Protein AF-A0A836QM04-F1 (afdb_monomer_lite)

Radius of gyration: 11.82 Å; chains: 1; bounding box: 30×22×28 Å

Structure (mmCIF, N/CA/C/O backbone):
data_AF-A0A836QM04-F1
#
_entry.id   AF-A0A836QM04-F1
#
loop_
_atom_site.group_PDB
_atom_site.id
_atom_site.type_symbol
_atom_site.label_atom_id
_atom_site.label_alt_id
_atom_site.label_comp_id
_atom_site.label_asym_id
_atom_site.label_entity_id
_atom_site.label_seq_id
_atom_site.pdbx_PDB_ins_code
_atom_site.Cartn_x
_atom_site.Cartn_y
_atom_site.Cartn_z
_atom_site.occupancy
_atom_site.B_iso_or_equiv
_atom_site.auth_seq_id
_atom_site.auth_comp_id
_atom_site.auth_asym_id
_atom_site.auth_atom_id
_atom_site.pdbx_PDB_model_num
ATOM 1 N N . MET A 1 1 ? 17.950 8.622 -12.194 1.00 50.38 1 MET A N 1
ATOM 2 C CA . MET A 1 1 ? 16.636 8.560 -11.519 1.00 50.38 1 MET A CA 1
ATOM 3 C C . MET A 1 1 ? 15.578 8.363 -12.589 1.00 50.38 1 MET A C 1
ATOM 5 O O . MET A 1 1 ? 15.517 9.185 -13.493 1.00 50.38 1 MET A O 1
ATOM 9 N N . LEU A 1 2 ? 14.824 7.261 -12.553 1.00 49.84 2 LEU A N 1
ATOM 10 C CA . LEU A 1 2 ? 13.621 7.117 -13.384 1.00 49.84 2 LEU A CA 1
ATOM 11 C C . LEU A 1 2 ? 12.535 8.055 -12.824 1.00 49.84 2 LEU A C 1
ATOM 13 O O . LEU A 1 2 ? 12.472 8.196 -11.600 1.00 49.84 2 LEU A O 1
ATOM 17 N N . PRO A 1 3 ? 11.727 8.719 -13.670 1.00 49.59 3 PRO A N 1
ATOM 18 C CA . PRO A 1 3 ? 10.640 9.561 -13.191 1.00 49.59 3 PRO A CA 1
ATOM 19 C C . PRO A 1 3 ? 9.626 8.721 -12.396 1.00 49.59 3 PRO A C 1
ATOM 21 O O . PRO A 1 3 ? 9.420 7.550 -12.730 1.00 49.59 3 PRO A O 1
ATOM 24 N N . PRO A 1 4 ? 9.004 9.291 -11.350 1.00 53.00 4 PRO A N 1
ATOM 25 C CA . PRO A 1 4 ? 7.924 8.629 -10.632 1.00 53.00 4 PRO A CA 1
ATOM 26 C C . PRO A 1 4 ? 6.795 8.286 -11.611 1.00 53.00 4 PRO A C 1
ATOM 28 O O . PRO A 1 4 ? 6.291 9.162 -12.312 1.00 53.00 4 PRO A O 1
ATOM 31 N N . ALA A 1 5 ? 6.428 7.007 -11.691 1.00 56.62 5 ALA A N 1
ATOM 32 C CA . ALA A 1 5 ? 5.303 6.550 -12.497 1.00 56.62 5 ALA A CA 1
ATOM 33 C C . ALA A 1 5 ? 4.091 6.357 -11.583 1.00 56.62 5 ALA A C 1
ATOM 35 O O . ALA A 1 5 ? 4.180 5.632 -10.591 1.00 56.62 5 ALA A O 1
ATOM 36 N N . PHE A 1 6 ? 2.976 7.005 -11.917 1.00 61.66 6 PHE A N 1
ATOM 37 C CA . PHE A 1 6 ? 1.699 6.759 -11.256 1.00 61.66 6 PHE A CA 1
ATOM 38 C C . PHE A 1 6 ? 1.114 5.460 -11.809 1.00 61.66 6 PHE A C 1
ATOM 40 O O . PHE A 1 6 ? 0.947 5.322 -13.023 1.00 61.66 6 PHE A O 1
ATOM 47 N N . SER A 1 7 ? 0.876 4.479 -10.946 1.00 68.94 7 SER A N 1
ATOM 48 C CA . SER A 1 7 ? 0.360 3.177 -11.356 1.00 68.94 7 SER A CA 1
ATOM 49 C C . SER A 1 7 ? -0.554 2.597 -10.285 1.00 68.94 7 SER A C 1
ATOM 51 O O . SER A 1 7 ? -0.385 2.872 -9.097 1.00 68.94 7 SER A O 1
ATOM 53 N N . ALA A 1 8 ? -1.515 1.792 -10.729 1.00 76.81 8 ALA A N 1
ATOM 54 C CA . ALA A 1 8 ? -2.396 1.016 -9.874 1.00 76.81 8 ALA A CA 1
ATOM 55 C C . ALA A 1 8 ? -1.868 -0.420 -9.787 1.00 76.81 8 ALA A C 1
ATOM 57 O O . ALA A 1 8 ? -1.577 -1.038 -10.813 1.00 76.81 8 ALA A O 1
ATOM 58 N N . VAL A 1 9 ? -1.752 -0.954 -8.573 1.00 81.31 9 VAL A N 1
ATOM 59 C CA . VAL A 1 9 ? -1.385 -2.352 -8.327 1.00 81.31 9 VAL A CA 1
ATOM 60 C C . VAL A 1 9 ? -2.551 -3.050 -7.647 1.00 81.31 9 VAL A C 1
ATOM 62 O O . VAL A 1 9 ? -2.988 -2.637 -6.575 1.00 81.31 9 VAL A O 1
ATOM 65 N N . GLU A 1 10 ? -3.045 -4.123 -8.259 1.00 86.75 10 GLU A N 1
ATOM 66 C CA . GLU A 1 10 ? -4.066 -4.982 -7.664 1.00 86.75 10 GLU A CA 1
ATOM 67 C C . GLU A 1 10 ? -3.408 -6.175 -6.970 1.00 86.75 10 GLU A C 1
ATOM 69 O O . GLU A 1 10 ? -2.568 -6.877 -7.538 1.00 86.75 10 GLU A O 1
ATOM 74 N N . GLY A 1 11 ? -3.810 -6.441 -5.732 1.00 88.81 11 GLY A N 1
ATOM 75 C CA . GLY A 1 11 ? -3.247 -7.555 -4.991 1.00 88.81 11 GLY A CA 1
ATOM 76 C C . GLY A 1 11 ? -3.985 -7.879 -3.709 1.00 88.81 11 GLY A C 1
ATOM 77 O O . GLY A 1 11 ? -5.084 -7.390 -3.443 1.00 88.81 11 GLY A O 1
ATOM 78 N N . ARG A 1 12 ? -3.365 -8.730 -2.891 1.00 90.50 12 ARG A N 1
ATOM 79 C CA . ARG A 1 12 ? -3.875 -9.092 -1.564 1.00 90.50 12 ARG A CA 1
ATOM 80 C C . ARG A 1 12 ? -3.064 -8.428 -0.463 1.00 90.50 12 ARG A C 1
ATOM 82 O O . ARG A 1 12 ? -1.841 -8.558 -0.439 1.00 90.50 12 ARG A O 1
ATOM 89 N N . ILE A 1 13 ? -3.742 -7.796 0.490 1.00 89.44 13 ILE A N 1
ATOM 90 C CA . ILE A 1 13 ? -3.094 -7.226 1.676 1.00 89.44 13 ILE A CA 1
ATOM 91 C C . ILE A 1 13 ? -2.714 -8.372 2.617 1.00 89.44 13 ILE A C 1
ATOM 93 O O . ILE A 1 13 ? -3.591 -9.078 3.117 1.00 89.44 13 ILE A O 1
ATOM 97 N N . GLN A 1 14 ? -1.419 -8.564 2.874 1.00 87.31 14 GLN A N 1
ATOM 98 C CA . GLN A 1 14 ? -0.939 -9.659 3.729 1.00 87.31 14 GLN A CA 1
ATOM 99 C C . GLN A 1 14 ? -0.373 -9.206 5.071 1.00 87.31 14 GLN A C 1
ATOM 101 O O . GLN A 1 14 ? -0.690 -9.807 6.096 1.00 87.31 14 GLN A O 1
ATOM 106 N N . THR A 1 15 ? 0.475 -8.181 5.091 1.00 84.88 15 THR A N 1
ATOM 107 C CA . THR A 1 15 ? 1.189 -7.767 6.309 1.00 84.88 15 THR A CA 1
ATOM 108 C C . THR A 1 15 ? 0.753 -6.374 6.717 1.00 84.88 15 THR A C 1
ATOM 110 O O . THR A 1 15 ? 0.727 -5.506 5.860 1.00 84.88 15 THR A O 1
ATOM 113 N N . LEU A 1 16 ? 0.490 -6.140 8.005 1.00 84.44 16 LEU A N 1
ATOM 114 C CA . LEU A 1 16 ? 0.320 -4.805 8.586 1.00 84.44 16 LEU A CA 1
ATOM 115 C C . LEU A 1 16 ? 1.458 -4.561 9.582 1.00 84.44 16 LEU A C 1
ATOM 117 O O . LEU A 1 16 ? 1.683 -5.377 10.473 1.00 84.44 16 LEU A O 1
ATOM 121 N N . THR A 1 17 ? 2.206 -3.470 9.436 1.00 83.06 17 THR A N 1
ATOM 122 C CA . THR A 1 17 ? 3.300 -3.114 10.353 1.00 83.06 17 THR A CA 1
ATOM 123 C C . THR A 1 17 ? 3.142 -1.678 10.831 1.00 83.06 17 THR A C 1
ATOM 125 O O . THR A 1 17 ? 2.974 -0.773 10.021 1.00 83.06 17 THR A O 1
ATOM 128 N N . ASN A 1 18 ? 3.261 -1.470 12.144 1.00 80.12 18 ASN A N 1
ATOM 129 C CA . ASN A 1 18 ? 3.284 -0.151 12.771 1.00 80.12 18 ASN A CA 1
ATOM 130 C C . ASN A 1 18 ? 4.373 -0.122 13.860 1.00 80.12 18 ASN A C 1
ATOM 132 O O . ASN A 1 18 ? 4.094 -0.295 15.042 1.00 80.12 18 ASN A O 1
ATOM 136 N N . ARG A 1 19 ? 5.641 -0.029 13.438 1.00 75.31 19 ARG A N 1
ATOM 137 C CA . ARG A 1 19 ? 6.805 0.045 14.349 1.00 75.31 19 ARG A CA 1
ATOM 138 C C . ARG A 1 19 ? 7.581 1.365 14.227 1.00 75.31 19 ARG A C 1
ATOM 140 O O . ARG A 1 19 ? 8.214 1.764 15.193 1.00 75.31 19 ARG A O 1
ATOM 147 N N . TYR A 1 20 ? 7.523 2.018 13.062 1.00 77.69 20 TYR A N 1
ATOM 148 C CA . TYR A 1 20 ? 8.181 3.306 12.764 1.00 77.69 20 TYR A CA 1
ATOM 149 C C . TYR A 1 20 ? 7.386 4.139 11.751 1.00 77.69 20 TYR A C 1
ATOM 151 O O . TYR A 1 20 ? 7.338 5.356 11.846 1.00 77.69 20 TYR A O 1
ATOM 159 N N . SER A 1 21 ? 6.754 3.468 10.789 1.00 75.19 21 SER A N 1
ATOM 160 C CA . SER A 1 21 ? 5.739 4.023 9.902 1.00 75.19 21 SER A CA 1
ATOM 161 C C . SER A 1 21 ? 4.647 2.981 9.695 1.00 75.19 21 SER A C 1
ATOM 163 O O . SER A 1 21 ? 4.911 1.772 9.789 1.00 75.19 21 SER A O 1
ATOM 165 N N . LEU A 1 22 ? 3.426 3.450 9.447 1.00 81.94 22 LEU A N 1
ATOM 166 C CA . LEU A 1 22 ? 2.322 2.586 9.077 1.00 81.94 22 LEU A CA 1
ATOM 167 C C . LEU A 1 22 ? 2.530 2.117 7.636 1.00 81.94 22 LEU A C 1
ATOM 169 O O . LEU A 1 22 ? 2.578 2.913 6.697 1.00 81.94 22 LEU A O 1
ATOM 173 N N . ARG A 1 23 ? 2.683 0.808 7.465 1.00 86.00 23 ARG A N 1
ATOM 174 C CA . ARG A 1 23 ? 2.875 0.200 6.151 1.00 86.00 23 ARG A CA 1
ATOM 175 C C . ARG A 1 23 ? 2.220 -1.158 6.072 1.00 86.00 23 ARG A C 1
ATOM 177 O O . ARG A 1 23 ? 2.055 -1.847 7.086 1.00 86.00 23 ARG A O 1
ATOM 184 N N . PHE A 1 24 ? 1.941 -1.571 4.851 1.00 87.31 24 PHE A N 1
ATOM 185 C CA . PHE A 1 24 ? 1.481 -2.912 4.563 1.00 87.31 24 PHE A CA 1
ATOM 186 C C . PHE A 1 24 ? 2.181 -3.497 3.346 1.00 87.31 24 PHE A C 1
ATOM 188 O O . PHE A 1 24 ? 2.760 -2.780 2.531 1.00 87.31 24 PHE A O 1
ATOM 195 N N . THR A 1 25 ? 2.130 -4.821 3.246 1.00 88.81 25 THR A N 1
ATOM 196 C CA . THR A 1 25 ? 2.597 -5.535 2.059 1.00 88.81 25 THR A CA 1
ATOM 197 C C . THR A 1 25 ? 1.391 -5.951 1.236 1.00 88.81 25 THR A C 1
ATOM 199 O O . THR A 1 25 ? 0.564 -6.741 1.708 1.00 88.81 25 THR A O 1
ATOM 202 N N . LEU A 1 26 ? 1.310 -5.433 0.014 1.00 88.56 26 LEU A N 1
ATOM 203 C CA . LEU A 1 26 ? 0.400 -5.901 -1.021 1.00 88.56 26 LEU A CA 1
ATOM 204 C C . LEU A 1 26 ? 1.130 -6.949 -1.857 1.00 88.56 26 LEU A C 1
ATOM 206 O O . LEU A 1 26 ? 2.247 -6.723 -2.316 1.00 88.56 26 LEU A O 1
ATOM 210 N N . PHE A 1 27 ? 0.513 -8.103 -2.053 1.00 88.94 27 PHE A N 1
ATOM 211 C CA . PHE A 1 27 ? 1.049 -9.120 -2.940 1.00 88.94 27 PHE A CA 1
ATOM 212 C C . PHE A 1 27 ? 0.346 -9.027 -4.297 1.00 88.94 27 PHE A C 1
ATOM 214 O O . PHE A 1 27 ? -0.844 -9.335 -4.383 1.00 88.94 27 PHE A O 1
ATOM 221 N N . ASP A 1 28 ? 1.070 -8.537 -5.306 1.00 84.31 28 ASP A N 1
ATOM 222 C CA . ASP A 1 28 ? 0.576 -8.272 -6.663 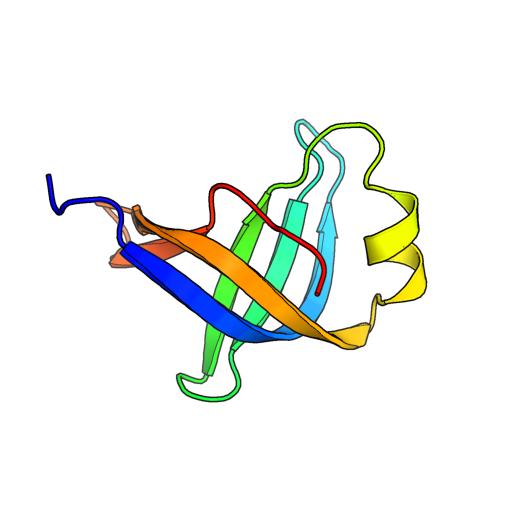1.00 84.31 28 ASP A CA 1
ATOM 223 C C . ASP A 1 28 ? 0.217 -9.576 -7.383 1.00 84.31 28 ASP 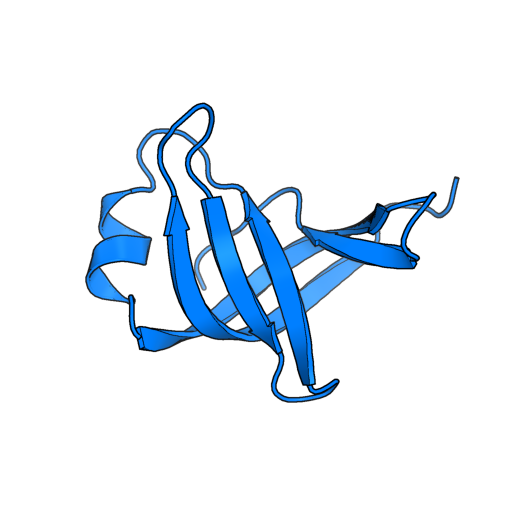A C 1
ATOM 225 O O . ASP A 1 28 ? 1.040 -10.491 -7.465 1.00 84.31 28 ASP A O 1
ATOM 229 N N . PHE A 1 29 ? -0.995 -9.649 -7.936 1.00 85.44 29 PHE A N 1
ATOM 230 C CA . PHE A 1 29 ? -1.454 -10.821 -8.682 1.00 85.44 29 PHE A CA 1
ATOM 231 C C . PHE A 1 29 ? -0.860 -10.934 -10.087 1.00 85.44 29 PHE A C 1
ATOM 233 O O . PHE A 1 29 ? -0.795 -12.041 -10.617 1.00 85.44 29 PHE A O 1
ATOM 240 N N . LEU A 1 30 ? -0.441 -9.826 -10.703 1.00 84.50 30 LEU A N 1
ATOM 241 C CA . LEU A 1 30 ? 0.091 -9.839 -12.066 1.00 84.50 30 LEU A CA 1
ATOM 242 C C . LEU A 1 30 ? 1.527 -10.354 -12.107 1.00 84.50 30 LEU A C 1
ATOM 244 O O . LEU A 1 30 ? 1.877 -11.147 -12.980 1.00 84.50 30 LEU A O 1
ATOM 248 N N . HIS A 1 31 ? 2.360 -9.899 -11.171 1.00 80.88 31 HIS A N 1
ATOM 249 C CA . HIS A 1 31 ? 3.789 -10.211 -11.176 1.00 80.88 31 HIS A CA 1
ATOM 250 C C . HIS A 1 31 ? 4.226 -11.160 -10.060 1.00 80.88 31 HIS A C 1
ATOM 252 O O . HIS A 1 31 ? 5.412 -11.486 -10.018 1.00 80.88 31 HIS A O 1
ATOM 258 N N . ASP A 1 32 ? 3.316 -11.585 -9.174 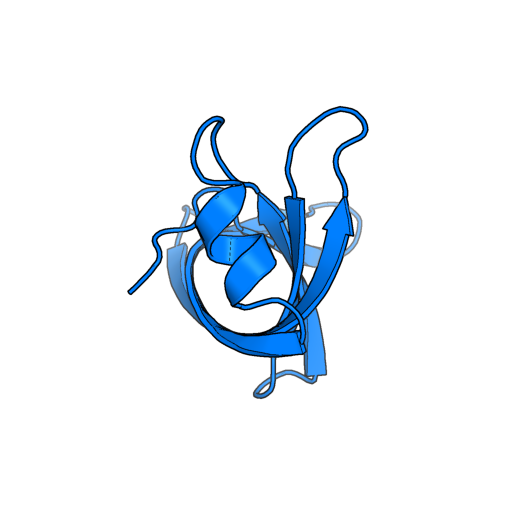1.00 82.62 32 ASP A N 1
ATOM 259 C CA . ASP A 1 32 ? 3.613 -12.454 -8.023 1.00 82.62 32 ASP A CA 1
ATOM 260 C C . ASP A 1 32 ? 4.703 -11.847 -7.116 1.00 82.62 32 ASP A C 1
ATOM 262 O O . ASP A 1 32 ? 5.654 -12.498 -6.679 1.00 82.62 32 ASP A O 1
ATOM 266 N N . ARG A 1 33 ? 4.624 -10.527 -6.893 1.00 83.62 33 ARG A N 1
ATOM 267 C CA . ARG A 1 33 ? 5.640 -9.760 -6.155 1.00 83.62 33 ARG A CA 1
ATOM 268 C C . ARG A 1 33 ? 5.052 -9.054 -4.949 1.00 83.62 33 ARG A C 1
ATOM 270 O O . ARG A 1 33 ? 3.978 -8.463 -5.001 1.00 83.62 33 ARG A O 1
ATOM 277 N N . ALA A 1 34 ? 5.833 -9.047 -3.873 1.00 84.31 34 ALA A N 1
ATOM 278 C CA . ALA A 1 34 ? 5.560 -8.224 -2.708 1.00 84.31 34 ALA A CA 1
ATOM 279 C C . ALA A 1 34 ? 5.864 -6.750 -3.012 1.00 84.31 34 ALA A C 1
ATOM 281 O O . ALA A 1 34 ? 6.986 -6.402 -3.391 1.00 84.31 34 ALA A O 1
ATOM 282 N N . VAL A 1 35 ? 4.866 -5.900 -2.797 1.00 82.62 35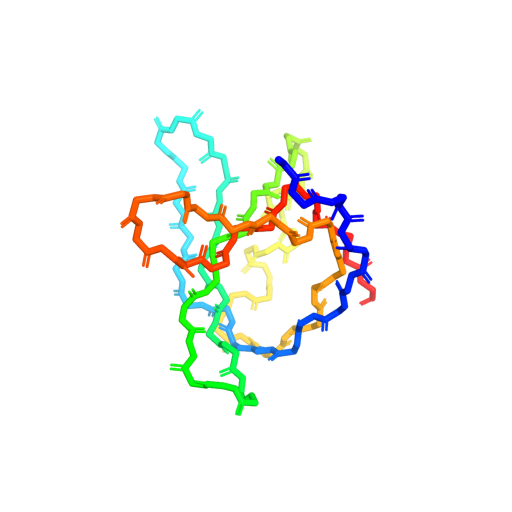 VAL A N 1
ATOM 283 C CA . VAL A 1 35 ? 4.936 -4.443 -2.890 1.00 82.62 35 VAL A CA 1
ATOM 284 C C . VAL A 1 35 ? 4.755 -3.871 -1.491 1.00 82.62 35 VAL A C 1
ATOM 286 O O . VAL A 1 35 ? 3.780 -4.179 -0.806 1.00 82.62 35 VAL A O 1
ATOM 289 N N . ASN A 1 36 ? 5.710 -3.051 -1.054 1.00 85.12 36 ASN A N 1
ATOM 290 C CA . ASN A 1 36 ? 5.595 -2.332 0.211 1.00 85.12 36 ASN A CA 1
ATOM 291 C C . ASN A 1 36 ? 4.847 -1.021 -0.034 1.00 85.12 36 ASN A C 1
ATOM 293 O O . ASN A 1 36 ? 5.330 -0.167 -0.783 1.00 85.12 36 ASN A O 1
ATOM 297 N N . CYS A 1 37 ? 3.700 -0.877 0.619 1.00 81.31 37 CYS A N 1
ATOM 298 C CA . CYS A 1 37 ? 2.840 0.293 0.551 1.00 81.31 37 CYS A CA 1
ATOM 299 C C . CYS A 1 37 ? 2.933 1.057 1.871 1.00 81.31 37 CYS A C 1
ATOM 301 O O . CYS A 1 37 ? 2.769 0.481 2.952 1.00 81.31 37 CYS A O 1
ATOM 303 N N . TYR A 1 38 ? 3.214 2.352 1.780 1.00 81.75 38 TYR A N 1
ATOM 304 C CA . TYR A 1 38 ? 3.289 3.248 2.927 1.00 81.75 38 TYR A CA 1
ATOM 305 C C . TYR A 1 38 ? 2.014 4.083 3.002 1.00 81.75 38 TYR A C 1
ATOM 307 O O . TYR A 1 38 ? 1.450 4.469 1.977 1.00 81.75 38 TYR A O 1
ATOM 315 N N . LEU A 1 39 ? 1.556 4.314 4.226 1.00 76.81 39 LEU A N 1
ATOM 316 C CA . LEU A 1 39 ? 0.335 5.049 4.525 1.00 76.81 39 LEU A CA 1
ATOM 317 C C . LEU A 1 39 ? 0.671 6.294 5.337 1.00 76.81 39 LEU A C 1
ATOM 319 O O . LEU A 1 39 ? 1.658 6.319 6.080 1.00 76.81 39 LEU A O 1
ATOM 323 N N . HIS A 1 40 ? -0.192 7.298 5.232 1.00 77.25 40 HIS A N 1
ATOM 324 C CA . HIS A 1 40 ? -0.157 8.453 6.116 1.00 77.25 40 HIS A CA 1
ATOM 325 C C . HIS A 1 40 ? -0.871 8.150 7.441 1.00 77.25 40 HIS A C 1
ATOM 327 O O . HIS A 1 40 ? -1.744 7.279 7.512 1.00 77.25 40 HIS A O 1
ATOM 333 N N . GLU A 1 41 ? -0.505 8.890 8.490 1.00 73.19 41 GLU A N 1
ATOM 334 C CA . GLU A 1 41 ? -1.240 8.885 9.761 1.00 73.19 41 GLU A CA 1
ATOM 335 C C . GLU A 1 41 ? -2.722 9.211 9.520 1.00 73.19 41 GLU A C 1
ATOM 337 O O . GLU A 1 41 ? -3.053 10.140 8.781 1.00 73.19 41 GLU A O 1
ATOM 342 N N . GLY A 1 42 ? -3.619 8.436 10.131 1.00 75.44 42 GLY A N 1
ATOM 343 C CA . GLY A 1 42 ? -5.073 8.553 9.977 1.00 75.44 42 GLY A CA 1
ATOM 344 C C . GLY A 1 42 ? -5.693 7.553 8.991 1.00 75.44 42 GLY A C 1
ATOM 345 O O . GLY A 1 42 ? -6.910 7.369 8.998 1.00 75.44 42 GLY A O 1
A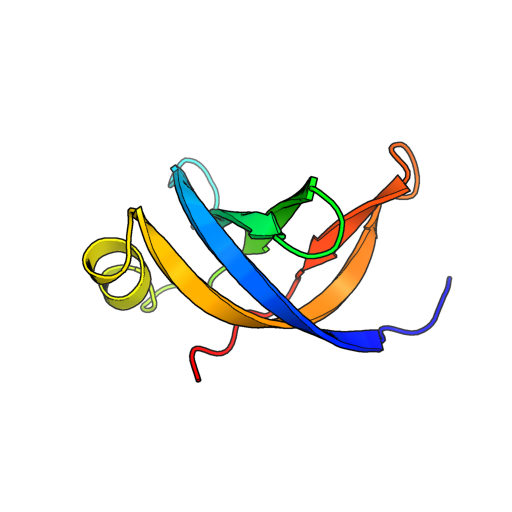TOM 346 N N . GLN A 1 43 ? -4.889 6.870 8.167 1.00 77.44 43 GLN A N 1
ATOM 347 C CA . GLN A 1 43 ? -5.364 5.838 7.231 1.00 77.44 43 GLN A CA 1
ATOM 348 C C . GLN A 1 43 ? -5.340 4.413 7.828 1.00 77.44 43 GLN A C 1
ATOM 350 O O . GLN A 1 43 ? -5.597 3.433 7.126 1.00 77.44 43 GLN A O 1
ATOM 355 N N . GLU A 1 44 ? -5.054 4.265 9.128 1.00 79.88 44 GLU A N 1
ATOM 356 C CA . GLU A 1 44 ? -4.935 2.974 9.822 1.00 79.88 44 GLU A CA 1
ATOM 357 C C . GLU A 1 44 ? -6.193 2.122 9.713 1.00 79.88 44 GLU A C 1
ATOM 359 O O . GLU A 1 44 ? -6.097 0.902 9.576 1.00 79.88 44 GLU A O 1
ATOM 364 N N . THR A 1 45 ? -7.358 2.750 9.848 1.00 80.12 45 THR A N 1
ATOM 365 C CA . THR A 1 45 ? -8.637 2.041 9.937 1.00 80.12 45 THR A CA 1
ATOM 366 C C . THR A 1 45 ? -8.963 1.335 8.626 1.00 80.12 45 THR A C 1
ATOM 368 O O . THR A 1 45 ? -9.330 0.165 8.654 1.00 80.12 45 THR A O 1
ATOM 371 N N . ILE A 1 46 ? -8.711 1.996 7.493 1.00 78.88 46 ILE A N 1
ATOM 372 C CA . ILE A 1 46 ? -9.013 1.488 6.147 1.00 78.88 46 ILE A CA 1
ATOM 373 C C . ILE A 1 46 ? -8.292 0.156 5.911 1.00 78.88 46 ILE A C 1
ATOM 375 O O . ILE A 1 46 ? -8.911 -0.864 5.623 1.00 78.88 46 ILE A O 1
ATOM 379 N N . ILE A 1 47 ? -6.976 0.116 6.140 1.00 80.81 47 ILE A N 1
ATOM 380 C CA . ILE A 1 47 ? -6.209 -1.112 5.895 1.00 80.81 47 ILE A CA 1
ATOM 381 C C . ILE A 1 47 ? -6.476 -2.197 6.940 1.00 80.81 47 ILE A C 1
ATOM 383 O O . ILE A 1 47 ? -6.368 -3.381 6.621 1.00 80.81 47 ILE A O 1
ATOM 387 N N . ARG A 1 48 ? -6.854 -1.847 8.175 1.00 82.31 48 ARG A N 1
ATOM 388 C CA . ARG A 1 48 ? -7.278 -2.865 9.151 1.00 82.31 48 ARG A CA 1
ATOM 389 C C . ARG A 1 48 ? -8.558 -3.571 8.714 1.00 82.31 48 ARG A C 1
ATOM 391 O O . ARG A 1 48 ? -8.642 -4.784 8.884 1.00 82.31 48 ARG A O 1
ATOM 398 N N . GLU A 1 49 ? -9.523 -2.838 8.167 1.00 85.56 49 GLU A N 1
ATOM 399 C CA . GLU A 1 49 ? -10.789 -3.401 7.683 1.00 85.56 49 GLU A CA 1
ATOM 400 C C . GLU A 1 49 ? -10.602 -4.260 6.425 1.00 85.56 49 GLU A C 1
ATOM 402 O O . GLU A 1 49 ? -11.264 -5.293 6.272 1.00 85.56 49 GLU A O 1
ATOM 407 N N . ASP A 1 50 ? -9.642 -3.888 5.577 1.00 84.25 50 ASP A N 1
ATOM 408 C CA . ASP A 1 50 ? -9.344 -4.589 4.327 1.00 84.25 50 ASP A CA 1
ATOM 409 C C . ASP A 1 50 ? -8.211 -5.616 4.425 1.00 84.25 50 ASP A C 1
ATOM 411 O O . ASP A 1 50 ? -7.832 -6.255 3.436 1.00 84.25 50 ASP A O 1
ATOM 415 N N . TRP A 1 51 ? -7.684 -5.858 5.624 1.00 87.38 51 TRP A N 1
ATOM 416 C CA . TRP A 1 51 ? -6.628 -6.843 5.810 1.00 87.38 51 TRP A CA 1
ATOM 417 C C . TRP A 1 51 ? -7.076 -8.245 5.372 1.00 87.38 51 TRP A C 1
ATOM 419 O O . TRP A 1 51 ? -8.154 -8.736 5.710 1.00 87.38 51 TRP A O 1
ATOM 429 N N . GLY A 1 52 ? -6.229 -8.912 4.584 1.00 85.94 52 GLY A N 1
ATOM 430 C CA . GLY A 1 52 ? -6.513 -10.228 4.028 1.00 85.94 52 GLY A CA 1
ATOM 431 C C . GLY A 1 52 ? -7.454 -10.197 2.824 1.00 85.94 52 GLY A C 1
ATOM 432 O O . GLY A 1 52 ? -7.675 -11.263 2.235 1.00 85.94 52 GLY A O 1
ATOM 433 N N . ARG A 1 53 ? -7.967 -9.024 2.431 1.00 88.38 53 ARG A N 1
ATOM 434 C CA . ARG A 1 53 ? -8.810 -8.831 1.247 1.00 88.38 53 ARG A CA 1
ATOM 435 C C . ARG A 1 53 ? -7.989 -8.428 0.026 1.00 88.38 53 ARG A C 1
ATOM 437 O O . ARG A 1 53 ? -6.780 -8.184 0.098 1.00 88.38 53 ARG A O 1
ATOM 444 N N . ARG A 1 54 ? -8.673 -8.439 -1.117 1.00 87.81 54 ARG A N 1
ATOM 445 C CA . ARG A 1 54 ? -8.179 -7.858 -2.363 1.00 87.81 54 ARG A CA 1
ATOM 446 C C . ARG A 1 54 ? -8.315 -6.344 -2.289 1.00 87.81 54 ARG A C 1
ATOM 448 O O . ARG A 1 54 ? -9.349 -5.869 -1.833 1.00 87.81 54 ARG A O 1
ATOM 455 N N . ALA A 1 55 ? -7.299 -5.635 -2.752 1.00 84.69 55 ALA A N 1
ATOM 456 C CA . ALA A 1 55 ? -7.297 -4.186 -2.839 1.00 84.69 55 ALA A CA 1
ATOM 457 C C . ALA A 1 55 ? -6.585 -3.747 -4.119 1.00 84.69 55 ALA A C 1
ATOM 459 O O . ALA A 1 55 ? -5.626 -4.392 -4.559 1.00 84.69 55 ALA A O 1
ATOM 460 N N . VAL A 1 56 ? -7.056 -2.640 -4.685 1.00 83.50 56 VAL A N 1
ATOM 461 C CA . VAL A 1 56 ? -6.335 -1.885 -5.707 1.00 83.50 56 VAL A CA 1
ATOM 462 C C . VAL A 1 56 ? -5.685 -0.712 -4.999 1.00 83.50 56 VAL A C 1
ATOM 464 O O . VAL A 1 56 ? -6.343 0.019 -4.265 1.00 83.50 56 VAL A O 1
ATOM 467 N N . VAL A 1 57 ? -4.381 -0.569 -5.184 1.00 77.75 57 VAL A N 1
ATOM 468 C CA . VAL A 1 57 ? -3.608 0.500 -4.573 1.00 77.75 57 VAL A CA 1
ATOM 469 C C . VAL A 1 57 ? -3.024 1.365 -5.673 1.00 77.75 57 VAL A C 1
ATOM 471 O O . VAL A 1 57 ? -2.230 0.887 -6.482 1.00 77.75 57 VAL A O 1
ATOM 474 N N . GLU A 1 58 ? -3.392 2.640 -5.682 1.00 78.06 58 GLU A N 1
ATOM 475 C CA . GLU A 1 58 ? -2.827 3.630 -6.593 1.00 78.06 58 GLU A CA 1
ATOM 476 C C . GLU A 1 58 ? -1.722 4.420 -5.913 1.00 78.06 58 GLU A C 1
ATOM 478 O O . GLU A 1 58 ? -1.876 4.851 -4.767 1.00 78.06 58 GLU A O 1
ATOM 483 N N . GLY A 1 59 ? -0.616 4.620 -6.629 1.00 71.12 59 GLY A N 1
ATOM 484 C CA . GLY A 1 59 ? 0.502 5.369 -6.090 1.00 71.12 59 GLY A CA 1
ATOM 485 C C . GLY A 1 59 ? 1.663 5.599 -7.032 1.00 71.12 59 GLY A C 1
ATOM 486 O O . GLY A 1 59 ? 1.732 5.085 -8.151 1.00 71.12 59 GLY A O 1
ATOM 487 N N . VAL A 1 60 ? 2.631 6.357 -6.526 1.00 69.31 60 VAL A N 1
ATOM 488 C CA . VAL A 1 60 ? 3.927 6.528 -7.174 1.00 69.31 60 VAL A CA 1
ATOM 489 C C . VAL A 1 60 ? 4.777 5.284 -6.934 1.00 69.31 60 VAL A C 1
ATOM 491 O O . VAL A 1 60 ? 5.228 5.031 -5.814 1.00 69.31 60 VAL A O 1
ATOM 494 N N . VAL A 1 61 ? 5.021 4.518 -7.999 1.00 67.06 61 VAL A N 1
ATOM 495 C CA . VAL A 1 61 ? 5.938 3.375 -7.967 1.00 67.06 61 VAL A CA 1
ATOM 496 C C . VAL A 1 61 ? 7.357 3.883 -8.196 1.00 67.06 61 VAL A C 1
ATOM 498 O O . VAL A 1 61 ? 7.721 4.335 -9.282 1.00 67.06 61 VAL A O 1
ATOM 501 N N . THR A 1 62 ? 8.190 3.755 -7.174 1.00 65.94 62 THR A N 1
ATOM 502 C CA . THR A 1 62 ? 9.646 3.847 -7.281 1.00 65.94 62 THR A CA 1
ATOM 503 C C . THR A 1 62 ? 10.243 2.445 -7.242 1.00 65.94 62 THR A C 1
ATOM 505 O O . THR A 1 62 ? 9.604 1.486 -6.818 1.00 65.94 62 THR A O 1
ATOM 508 N N . ARG A 1 63 ? 11.463 2.273 -7.746 1.00 66.31 63 ARG A N 1
ATOM 509 C CA . ARG A 1 63 ? 12.193 1.009 -7.606 1.00 66.31 63 ARG A CA 1
ATOM 510 C C . ARG A 1 63 ? 13.342 1.232 -6.652 1.00 66.31 63 ARG A C 1
ATOM 512 O O . ARG A 1 63 ? 14.110 2.175 -6.831 1.00 66.31 63 ARG A O 1
ATOM 519 N N . ASP A 1 64 ? 13.442 0.357 -5.667 1.00 63.16 64 ASP A N 1
ATOM 520 C CA . ASP A 1 64 ? 14.599 0.294 -4.796 1.00 63.16 64 ASP A CA 1
ATOM 521 C C . ASP A 1 64 ? 15.855 0.034 -5.640 1.00 63.16 64 ASP A C 1
ATOM 523 O O . ASP A 1 64 ? 15.888 -0.901 -6.446 1.00 63.16 64 ASP A O 1
ATOM 527 N N . ALA A 1 65 ? 16.864 0.892 -5.498 1.00 57.97 65 ALA A N 1
ATOM 528 C CA . ALA A 1 65 ? 18.054 0.867 -6.348 1.00 57.97 65 ALA A CA 1
ATOM 529 C C . ALA A 1 65 ? 18.960 -0.347 -6.078 1.00 57.97 65 ALA A C 1
ATOM 531 O O . ALA A 1 65 ? 19.766 -0.705 -6.934 1.00 57.97 65 ALA A O 1
ATOM 532 N N . GLU A 1 66 ? 18.821 -0.979 -4.912 1.00 61.72 66 GLU A N 1
ATOM 533 C CA . GLU A 1 66 ? 19.688 -2.064 -4.455 1.00 61.72 66 GLU A CA 1
ATOM 534 C C . 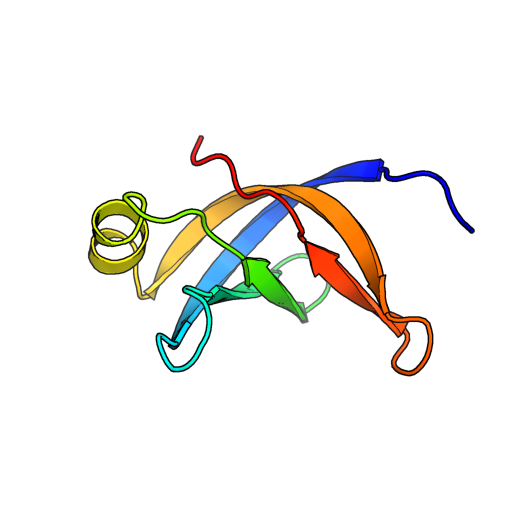GLU A 1 66 ? 19.063 -3.443 -4.721 1.00 61.72 66 GLU A C 1
ATOM 536 O O . GLU A 1 66 ? 19.721 -4.353 -5.220 1.00 61.72 66 GLU A O 1
ATOM 541 N N . SER A 1 67 ? 17.763 -3.594 -4.462 1.00 64.94 67 SER A N 1
ATOM 542 C CA . SER A 1 67 ? 17.030 -4.858 -4.619 1.00 64.94 67 SER A CA 1
ATOM 543 C C . SER A 1 67 ? 16.182 -4.945 -5.893 1.00 64.94 67 SER A C 1
ATOM 545 O O . SER A 1 67 ? 15.653 -6.014 -6.210 1.00 64.94 67 SER A O 1
ATOM 547 N N . GLY A 1 68 ? 15.989 -3.832 -6.610 1.00 67.88 68 GLY A N 1
ATOM 548 C CA . GLY A 1 68 ? 15.120 -3.740 -7.791 1.00 67.88 68 GLY A CA 1
ATOM 549 C C . GLY A 1 68 ? 13.624 -3.912 -7.490 1.00 67.88 68 GLY A C 1
ATOM 550 O O . GLY A 1 68 ? 12.805 -3.991 -8.419 1.00 67.88 68 GLY A O 1
ATOM 551 N N . ARG A 1 69 ? 13.253 -4.001 -6.206 1.00 65.94 69 ARG A N 1
ATOM 552 C CA . ARG A 1 69 ? 11.872 -4.206 -5.766 1.00 65.94 69 ARG A CA 1
ATOM 553 C C . ARG A 1 69 ? 11.056 -2.922 -5.935 1.00 65.94 69 ARG A C 1
ATOM 555 O O . ARG A 1 69 ? 11.575 -1.835 -5.686 1.00 65.94 69 ARG A O 1
ATOM 562 N N . PRO A 1 70 ? 9.789 -3.028 -6.359 1.00 64.06 70 PRO A N 1
ATOM 563 C CA . PRO A 1 70 ? 8.897 -1.879 -6.399 1.00 64.06 70 PRO A CA 1
ATOM 564 C C . PRO A 1 70 ? 8.559 -1.402 -4.975 1.00 64.06 70 PRO A C 1
ATOM 566 O O . PRO A 1 70 ? 8.249 -2.201 -4.091 1.00 64.06 70 PRO A O 1
ATOM 569 N N . LEU A 1 71 ? 8.618 -0.088 -4.780 1.00 66.94 71 LEU A N 1
ATOM 570 C CA . LEU A 1 71 ? 8.224 0.651 -3.586 1.00 66.94 71 LEU A CA 1
ATOM 571 C C . LEU A 1 71 ? 7.115 1.625 -3.981 1.00 66.94 71 LEU A C 1
ATOM 573 O O . LEU A 1 71 ? 7.283 2.376 -4.939 1.00 66.94 71 LEU A O 1
ATOM 577 N N . LEU A 1 72 ? 6.001 1.631 -3.254 1.00 69.19 72 LEU A N 1
ATOM 578 C CA . LEU A 1 72 ? 4.903 2.558 -3.515 1.00 69.19 72 LEU A CA 1
ATOM 579 C C . LEU A 1 72 ? 4.852 3.625 -2.417 1.00 69.19 72 LEU A C 1
ATOM 581 O O . LEU A 1 72 ? 4.656 3.282 -1.249 1.00 69.19 72 LEU A O 1
ATOM 585 N N . SER A 1 73 ? 5.073 4.897 -2.767 1.00 60.56 73 SER A N 1
ATOM 586 C CA . SER A 1 73 ? 5.259 5.964 -1.767 1.00 60.56 73 SER A CA 1
ATOM 587 C C . SER A 1 73 ? 3.987 6.705 -1.355 1.00 60.56 73 SER A C 1
ATOM 589 O O . SER A 1 73 ? 4.018 7.401 -0.349 1.00 60.56 73 SER A O 1
ATOM 591 N N . GLU A 1 74 ? 2.879 6.553 -2.075 1.00 58.81 74 GLU A N 1
ATOM 592 C CA . GLU A 1 74 ? 1.597 7.190 -1.749 1.00 58.81 74 GLU A CA 1
ATOM 593 C C . GLU A 1 74 ? 0.493 6.195 -2.089 1.00 58.81 74 GLU A C 1
ATOM 595 O O . GLU A 1 74 ? 0.502 5.655 -3.184 1.00 58.81 74 GLU A O 1
ATOM 600 N N . THR A 1 75 ? -0.388 5.887 -1.141 1.00 56.66 75 THR A N 1
ATOM 601 C CA . THR A 1 75 ? -1.458 4.894 -1.304 1.00 56.66 75 THR A CA 1
ATOM 602 C C . THR A 1 75 ? -2.790 5.629 -1.220 1.00 56.66 75 THR A C 1
ATOM 604 O O . THR A 1 75 ? -3.180 6.067 -0.134 1.00 56.66 75 THR A O 1
ATOM 607 N N . PHE A 1 76 ? -3.495 5.760 -2.343 1.00 53.12 76 PHE A N 1
ATOM 608 C CA . PHE A 1 76 ? -4.885 6.215 -2.340 1.00 53.12 76 PHE A CA 1
ATOM 609 C C . PHE A 1 76 ? -5.812 4.991 -2.322 1.00 53.12 76 PHE A C 1
ATOM 611 O O . PHE A 1 76 ? -5.670 4.125 -3.189 1.00 53.12 76 PHE A O 1
ATOM 618 N N . PRO A 1 77 ? -6.719 4.866 -1.336 1.00 46.75 77 PRO A N 1
ATOM 619 C CA . PRO A 1 77 ? -7.788 3.880 -1.411 1.00 46.75 77 PRO A CA 1
ATOM 620 C C . PRO A 1 77 ? -8.778 4.325 -2.495 1.00 46.75 77 PRO A C 1
ATOM 622 O O . PRO A 1 77 ? -9.270 5.455 -2.442 1.00 46.75 77 PRO A O 1
ATOM 625 N N . VAL A 1 78 ? -9.025 3.454 -3.476 1.00 48.81 78 VAL A N 1
ATOM 626 C CA . VAL A 1 78 ? -10.050 3.628 -4.522 1.00 48.81 78 VAL A CA 1
ATOM 627 C C . VAL A 1 78 ? -11.313 2.873 -4.136 1.00 48.81 78 VAL A C 1
ATOM 629 O O . VAL A 1 78 ? -11.171 1.725 -3.657 1.00 48.81 78 VAL A O 1
#

Foldseek 3Di:
DPPFDKDKFKFAWEDFDDDPFTWTWGQGPVPRATEIEGEDPPCVVVCVVRHRHIFIWIAGWDADPPPRHTYGDYTDGD

Secondary structure (DSSP, 8-state):
-PPPEEEEEEEEEEEEEESSSEEEEEEETTTTEEEEEE--TT-HHHHHHSTTSEEEEEEEEEE-TTT--EEE---EE-

pLDDT: mean 75.15, std 11.94, range [46.75, 90.5]

Sequence (78 aa):
MLPPAFSAVEGRIQTLTNRYSLRFTLFDFLHDRAVNCYLHEGQETIIREDWGRRAVVEGVVTRDAESGRPLLSETFPV